Protein AF-A0A3R7T3B7-F1 (afdb_monomer)

Nearest PDB structures (foldseek):
  7y22-assembly1_Y  TM=3.611E-01  e=3.167E+00  Klebsiella phage Kp7

Sequence (66 aa):
MHRYQVFYCEQPDGNAGFEPVIASDAYEACREMERRHPGALLASIDGELTDEVTARKLFAHWLSSI

Secondary structure (DSSP, 8-state):
-EEEEEEEEETTTTEEEEEEEEESSHHHHHHHHHHHSTT-EEEEEETTT--HHHHHHHHHHHHTT-

Structure (mmCIF, N/CA/C/O backbone):
data_AF-A0A3R7T3B7-F1
#
_entry.id   AF-A0A3R7T3B7-F1
#
loop_
_atom_site.group_PDB
_atom_site.id
_atom_site.type_symbol
_atom_site.label_atom_id
_atom_site.label_alt_id
_atom_site.label_comp_id
_atom_site.label_asym_id
_atom_site.label_entity_id
_atom_site.label_seq_id
_atom_site.pdbx_PDB_ins_code
_atom_site.Cartn_x
_atom_site.Cartn_y
_atom_site.Cartn_z
_atom_site.occupancy
_atom_site.B_iso_or_equiv
_atom_site.auth_seq_id
_atom_site.auth_comp_id
_atom_site.auth_asym_id
_atom_site.auth_atom_id
_atom_site.pdbx_PDB_model_num
ATOM 1 N N . MET A 1 1 ? 11.320 7.359 -12.679 1.00 82.69 1 MET A N 1
ATOM 2 C CA . MET A 1 1 ? 9.961 7.128 -12.155 1.00 82.69 1 MET A CA 1
ATOM 3 C C . MET A 1 1 ? 9.738 5.633 -12.163 1.00 82.69 1 MET A C 1
ATOM 5 O O . MET A 1 1 ? 10.020 5.015 -13.183 1.00 82.69 1 MET A O 1
ATOM 9 N N . HIS A 1 2 ? 9.296 5.093 -11.038 1.00 91.50 2 HIS A N 1
ATOM 10 C CA . HIS A 1 2 ? 9.133 3.669 -10.773 1.00 91.50 2 HIS A CA 1
ATOM 11 C C . HIS A 1 2 ? 7.678 3.368 -10.442 1.00 91.50 2 HIS A C 1
ATOM 13 O O . HIS A 1 2 ? 6.921 4.261 -10.045 1.00 91.50 2 HIS A O 1
ATOM 19 N N . ARG A 1 3 ? 7.284 2.107 -10.613 1.00 93.88 3 ARG A N 1
ATOM 20 C CA . ARG A 1 3 ? 5.958 1.644 -10.208 1.00 93.88 3 ARG A CA 1
ATOM 21 C C . ARG A 1 3 ? 5.986 1.231 -8.744 1.00 93.88 3 ARG A C 1
ATOM 23 O O . ARG A 1 3 ? 6.659 0.270 -8.398 1.00 93.88 3 ARG A O 1
ATOM 30 N N . TYR A 1 4 ? 5.187 1.892 -7.920 1.00 95.69 4 TYR A N 1
ATOM 31 C CA . TYR A 1 4 ? 4.901 1.501 -6.542 1.00 95.69 4 TYR A CA 1
ATOM 32 C C . TYR A 1 4 ? 3.530 0.841 -6.465 1.00 95.69 4 TYR A C 1
ATOM 34 O O . TYR A 1 4 ? 2.631 1.224 -7.207 1.00 95.69 4 TYR A O 1
ATOM 42 N N . GLN A 1 5 ? 3.356 -0.130 -5.573 1.00 95.94 5 GLN A N 1
ATOM 43 C CA . GLN A 1 5 ? 2.025 -0.553 -5.135 1.00 95.94 5 GLN A CA 1
ATOM 44 C C . GLN A 1 5 ? 1.724 0.179 -3.835 1.00 95.94 5 GLN A C 1
ATOM 46 O O . GLN A 1 5 ? 2.472 0.037 -2.867 1.00 95.94 5 GLN A O 1
ATOM 51 N N . VAL A 1 6 ? 0.667 0.9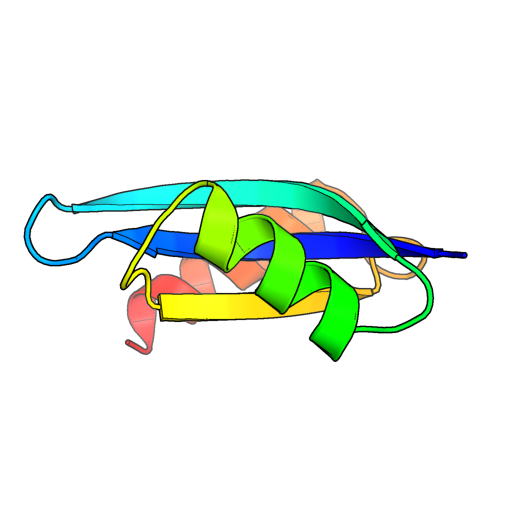84 -3.822 1.00 96.75 6 VAL A N 1
ATOM 52 C CA . VAL A 1 6 ? 0.274 1.759 -2.646 1.00 96.75 6 VAL A CA 1
ATOM 53 C C . VAL A 1 6 ? -0.981 1.148 -2.055 1.00 96.75 6 VAL A C 1
ATOM 55 O O . VAL A 1 6 ? -2.020 1.088 -2.705 1.00 96.75 6 VAL A O 1
ATOM 58 N N . PHE A 1 7 ? -0.852 0.670 -0.829 1.00 96.81 7 PHE A N 1
ATOM 59 C CA . PHE A 1 7 ? -1.919 0.151 0.004 1.00 96.81 7 PHE A CA 1
ATOM 60 C C . PHE A 1 7 ? -2.637 1.325 0.654 1.00 96.81 7 PHE A C 1
ATOM 62 O O . PHE A 1 7 ? -1.984 2.270 1.101 1.00 96.81 7 PHE A O 1
ATOM 69 N N . TYR A 1 8 ? -3.960 1.254 0.721 1.00 96.56 8 TYR A N 1
ATOM 70 C CA . TYR A 1 8 ? -4.779 2.241 1.405 1.00 96.56 8 TYR A CA 1
ATOM 71 C C . TYR A 1 8 ? -5.860 1.570 2.253 1.00 96.56 8 TYR A C 1
ATOM 73 O O . TYR A 1 8 ? -6.354 0.490 1.918 1.00 96.56 8 TYR A O 1
ATOM 81 N N . CYS A 1 9 ? -6.229 2.223 3.351 1.00 95.75 9 CYS A N 1
ATOM 82 C CA . CYS A 1 9 ? -7.377 1.874 4.178 1.00 95.75 9 CYS A CA 1
ATOM 83 C C . CYS A 1 9 ? -8.077 3.159 4.636 1.00 95.75 9 CYS A C 1
ATOM 85 O O . CYS A 1 9 ? -7.531 3.926 5.429 1.00 95.75 9 CYS A O 1
ATOM 87 N N . GLU A 1 10 ? -9.275 3.400 4.113 1.00 93.06 10 GLU A N 1
ATOM 88 C CA . GLU A 1 10 ? -10.169 4.481 4.515 1.00 93.06 10 GLU A CA 1
ATOM 89 C C . GLU A 1 10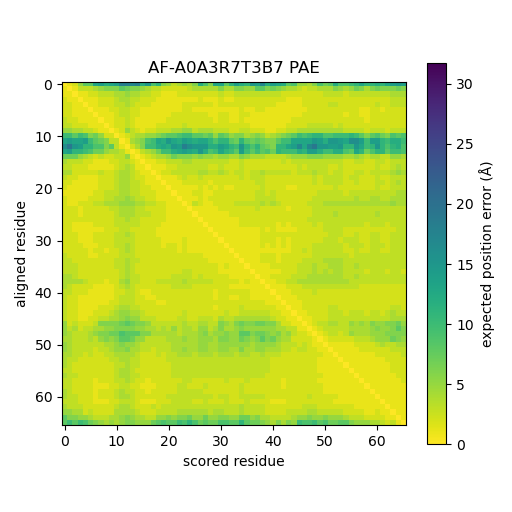 ? -10.881 4.066 5.806 1.00 93.06 10 GLU A C 1
ATOM 91 O O . GLU A 1 10 ? -11.717 3.157 5.824 1.00 93.06 10 GLU A O 1
ATOM 96 N N . GLN A 1 11 ? -10.535 4.720 6.911 1.00 83.88 11 GLN A N 1
ATOM 97 C CA . GLN A 1 11 ? -11.237 4.563 8.181 1.00 83.88 11 GLN A CA 1
ATOM 98 C C . GLN A 1 11 ? -12.162 5.767 8.412 1.00 83.88 11 GLN A C 1
ATOM 100 O O . GLN A 1 11 ? -11.773 6.889 8.091 1.00 83.88 11 GLN A O 1
ATOM 105 N N . PRO A 1 12 ? -13.361 5.579 9.000 1.00 77.69 12 PRO A N 1
ATOM 106 C CA . PRO A 1 12 ? -13.945 4.332 9.513 1.00 77.69 12 PRO A CA 1
ATOM 107 C C . PRO A 1 12 ? -14.750 3.532 8.472 1.00 77.69 12 PRO A C 1
ATOM 109 O O . PRO A 1 12 ? -15.305 2.489 8.812 1.00 77.69 12 PRO A O 1
ATOM 112 N N . ASP A 1 13 ? -14.827 4.008 7.229 1.00 73.94 13 ASP A N 1
ATOM 113 C CA . ASP A 1 13 ? -15.733 3.478 6.1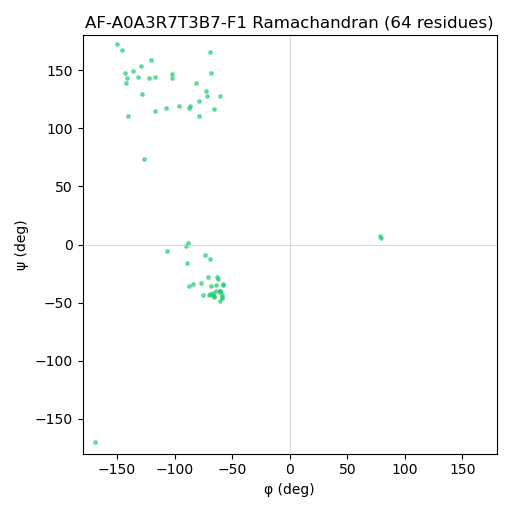99 1.00 73.94 13 ASP A CA 1
ATOM 114 C C . ASP A 1 13 ? -15.355 2.066 5.709 1.00 73.94 13 ASP A C 1
ATOM 116 O O . ASP A 1 13 ? -16.155 1.384 5.067 1.00 73.94 13 ASP A O 1
ATOM 120 N N . GLY A 1 14 ? -14.154 1.592 6.060 1.00 75.88 14 GLY A N 1
ATOM 121 C CA . GLY A 1 14 ? -13.720 0.204 5.899 1.00 75.88 14 GLY A CA 1
ATOM 122 C C . GLY A 1 14 ? -13.311 -0.156 4.474 1.00 75.88 14 GLY A C 1
ATOM 123 O O . GLY A 1 14 ? -13.056 -1.325 4.182 1.00 75.88 14 GLY A O 1
ATOM 124 N N . ASN A 1 15 ? -13.240 0.828 3.581 1.00 90.25 15 ASN A N 1
ATOM 125 C CA . ASN A 1 15 ? -12.795 0.618 2.218 1.00 90.25 15 ASN A CA 1
ATOM 126 C C . ASN A 1 15 ? -11.266 0.540 2.192 1.00 90.25 15 ASN A C 1
ATOM 128 O O . ASN A 1 15 ? -10.568 1.433 2.664 1.00 90.25 15 ASN A O 1
ATOM 132 N N . ALA A 1 16 ? -10.730 -0.551 1.665 1.00 94.44 16 ALA A N 1
ATOM 133 C CA . ALA A 1 16 ? -9.296 -0.766 1.600 1.00 94.44 16 ALA A CA 1
ATOM 134 C C . ALA A 1 16 ? -8.924 -1.468 0.302 1.00 94.44 16 ALA A C 1
ATOM 136 O O . ALA A 1 16 ? -9.664 -2.312 -0.207 1.00 94.44 16 ALA A O 1
ATOM 137 N N . GLY A 1 17 ? -7.742 -1.153 -0.206 1.00 94.88 17 GLY A N 1
ATOM 138 C CA . GLY A 1 17 ? -7.248 -1.733 -1.439 1.00 94.88 17 GLY A CA 1
ATOM 139 C C . GLY A 1 17 ? -5.786 -1.411 -1.672 1.00 94.88 17 GLY A C 1
ATOM 140 O O . GLY A 1 17 ? -5.084 -0.890 -0.805 1.00 94.88 17 GLY A O 1
ATOM 141 N N . PHE A 1 18 ? -5.325 -1.734 -2.872 1.00 93.94 18 PHE A N 1
ATOM 142 C CA . PHE A 1 18 ? -4.022 -1.303 -3.336 1.00 93.94 18 PHE A CA 1
ATOM 143 C C . PHE A 1 18 ? -4.072 -0.925 -4.808 1.00 93.94 18 PHE A C 1
ATOM 145 O O . PHE A 1 18 ? -4.760 -1.571 -5.599 1.00 93.94 18 PHE A O 1
ATOM 152 N N . GLU A 1 19 ? -3.316 0.108 -5.167 1.00 93.50 19 GLU A N 1
ATOM 153 C CA . GLU A 1 19 ? -3.238 0.608 -6.535 1.00 93.50 19 GLU A CA 1
ATOM 154 C C . GLU A 1 19 ? -1.787 0.815 -6.980 1.00 93.50 19 GLU A C 1
ATOM 156 O O . GLU A 1 19 ? -0.947 1.258 -6.187 1.00 93.50 19 GLU A O 1
ATOM 161 N N . PRO A 1 20 ? -1.477 0.552 -8.263 1.00 94.38 20 PRO A N 1
ATOM 162 C CA . PRO A 1 20 ? -0.192 0.918 -8.823 1.00 94.38 20 PRO A CA 1
ATOM 163 C C . PRO A 1 20 ? -0.109 2.438 -9.020 1.00 94.38 20 PRO A C 1
ATOM 165 O O . PRO A 1 20 ? -0.986 3.057 -9.624 1.00 94.38 20 PRO A O 1
ATOM 168 N N . VAL A 1 21 ? 0.993 3.040 -8.580 1.00 95.69 21 VAL A N 1
ATOM 169 C CA . VAL A 1 21 ? 1.285 4.468 -8.746 1.00 95.69 21 VAL A CA 1
ATOM 170 C C . VAL A 1 21 ? 2.672 4.633 -9.355 1.00 95.69 21 VAL A C 1
ATOM 172 O O . VAL A 1 21 ? 3.645 4.056 -8.873 1.00 95.69 21 VAL A O 1
ATOM 175 N N . ILE A 1 22 ? 2.769 5.422 -10.425 1.00 95.88 22 ILE A N 1
ATOM 176 C CA . ILE A 1 22 ? 4.055 5.811 -11.011 1.00 95.88 22 ILE A CA 1
ATOM 177 C C . ILE A 1 22 ? 4.539 7.073 -10.301 1.00 95.88 22 ILE A C 1
ATOM 179 O O . ILE A 1 22 ? 3.882 8.108 -10.379 1.00 95.88 22 ILE A O 1
ATOM 183 N N . ALA A 1 23 ? 5.680 6.988 -9.623 1.00 95.88 23 ALA A N 1
ATOM 184 C CA . ALA A 1 23 ? 6.245 8.092 -8.849 1.00 95.88 23 ALA A CA 1
ATOM 185 C C . ALA A 1 23 ? 7.779 8.075 -8.890 1.00 95.88 23 ALA A C 1
ATOM 187 O O . ALA A 1 23 ? 8.400 7.113 -9.349 1.00 95.88 23 ALA A O 1
ATOM 188 N N . SER A 1 24 ? 8.415 9.153 -8.451 1.00 95.31 24 SER A N 1
ATOM 189 C CA . SER A 1 24 ? 9.874 9.253 -8.340 1.00 95.31 24 SER A CA 1
ATOM 190 C C . SER A 1 24 ? 10.396 8.506 -7.116 1.00 95.31 24 SER A C 1
ATOM 192 O O . SER A 1 24 ? 11.484 7.939 -7.179 1.00 95.31 24 SER A O 1
ATOM 194 N N . ASP A 1 25 ? 9.606 8.480 -6.041 1.00 95.00 25 ASP A N 1
ATOM 195 C CA . ASP A 1 25 ? 9.898 7.767 -4.804 1.00 95.00 25 ASP A CA 1
ATOM 196 C C . ASP A 1 25 ? 8.617 7.291 -4.085 1.00 95.00 25 ASP A C 1
ATOM 198 O O . ASP A 1 25 ? 7.485 7.619 -4.460 1.00 95.00 25 ASP A O 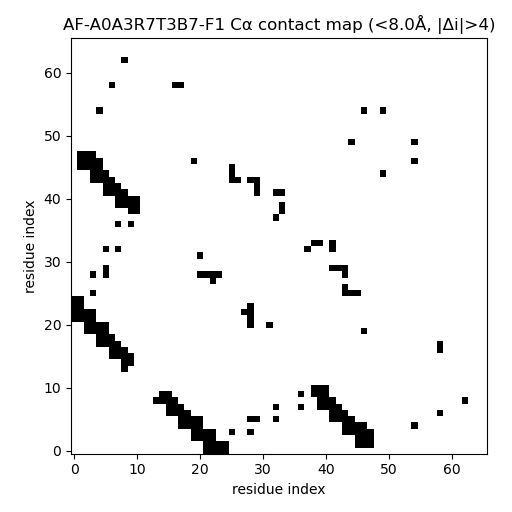1
ATOM 202 N N . ALA A 1 26 ? 8.813 6.498 -3.029 1.00 93.62 26 ALA A N 1
ATOM 203 C CA . ALA A 1 26 ? 7.750 5.908 -2.219 1.00 93.62 26 ALA A CA 1
ATOM 204 C C . ALA A 1 26 ? 6.868 6.949 -1.501 1.00 93.62 26 ALA A C 1
ATOM 206 O O . ALA A 1 26 ? 5.688 6.688 -1.253 1.00 93.62 26 ALA A O 1
ATOM 207 N N . TYR A 1 27 ? 7.424 8.118 -1.166 1.00 94.56 27 TYR A N 1
ATOM 208 C CA . TYR A 1 27 ? 6.703 9.197 -0.493 1.00 94.56 27 TYR A CA 1
ATOM 209 C C . TYR A 1 27 ? 5.777 9.929 -1.468 1.00 94.56 27 TYR A C 1
ATOM 211 O O . TYR A 1 27 ? 4.615 10.192 -1.149 1.00 94.56 27 TYR A O 1
ATOM 219 N N . GLU A 1 28 ? 6.254 10.213 -2.681 1.00 96.50 28 GLU A N 1
ATOM 220 C CA . GLU A 1 28 ? 5.445 10.782 -3.756 1.00 96.50 28 GLU A CA 1
ATOM 221 C C . GLU A 1 28 ? 4.281 9.852 -4.130 1.00 96.50 28 GLU A C 1
ATOM 223 O O . GLU A 1 28 ? 3.155 10.330 -4.287 1.00 96.50 28 GLU A O 1
ATOM 228 N N . ALA A 1 29 ? 4.513 8.534 -4.167 1.00 96.50 29 ALA A N 1
ATOM 229 C CA . ALA A 1 29 ? 3.459 7.549 -4.407 1.00 96.50 29 ALA A CA 1
ATOM 230 C C . ALA A 1 29 ? 2.329 7.629 -3.361 1.00 96.50 29 ALA A C 1
ATOM 232 O O . ALA A 1 29 ? 1.151 7.671 -3.723 1.00 96.50 29 ALA A O 1
ATOM 233 N N . CYS A 1 30 ? 2.669 7.729 -2.071 1.00 96.81 30 CYS A N 1
ATOM 234 C CA . CYS A 1 30 ? 1.673 7.915 -1.013 1.00 96.81 30 CYS A CA 1
ATOM 235 C C . CYS A 1 30 ? 0.967 9.275 -1.111 1.00 96.81 30 CYS A C 1
ATOM 237 O O . CYS A 1 30 ? -0.249 9.333 -0.978 1.00 96.81 30 CYS A O 1
ATOM 239 N N . ARG A 1 31 ? 1.678 10.375 -1.408 1.00 96.62 31 ARG A N 1
ATOM 240 C CA . ARG A 1 31 ? 1.038 11.699 -1.569 1.00 96.62 31 ARG A CA 1
ATOM 241 C C . ARG A 1 31 ? 0.044 11.764 -2.723 1.00 96.62 31 ARG A C 1
ATOM 243 O O . ARG A 1 31 ? -0.850 12.609 -2.715 1.00 96.62 31 ARG A O 1
ATOM 250 N N . GLU A 1 32 ? 0.246 10.954 -3.751 1.00 96.31 32 GLU A N 1
ATOM 251 C CA . GLU A 1 32 ? -0.720 10.807 -4.832 1.00 96.31 32 GLU A CA 1
ATOM 252 C C . GLU A 1 32 ? -1.977 10.068 -4.350 1.00 96.31 32 GLU A C 1
ATOM 254 O O . GLU A 1 32 ? -3.081 10.533 -4.625 1.00 96.31 32 GLU A O 1
ATOM 259 N N . MET A 1 33 ? -1.829 8.986 -3.575 1.00 96.25 33 MET A N 1
ATOM 260 C CA . MET A 1 33 ? -2.975 8.260 -3.009 1.00 96.25 33 MET A CA 1
ATOM 261 C C . MET A 1 33 ? -3.732 9.048 -1.944 1.00 96.25 33 MET A C 1
ATOM 263 O O . MET A 1 33 ? -4.953 8.996 -1.939 1.00 96.25 33 MET A O 1
ATOM 267 N N . GLU A 1 34 ? -3.057 9.850 -1.123 1.00 95.75 34 GLU A N 1
ATOM 268 C CA . GLU A 1 34 ? -3.701 10.740 -0.142 1.00 95.75 34 GLU A CA 1
ATOM 269 C C . GLU A 1 34 ? -4.665 11.729 -0.818 1.00 95.75 34 GLU A C 1
ATOM 271 O O . GLU A 1 34 ? -5.711 12.073 -0.280 1.00 95.75 34 GLU A O 1
ATOM 276 N N . ARG A 1 35 ? -4.346 12.181 -2.040 1.00 94.81 35 ARG A N 1
ATOM 277 C CA . ARG A 1 35 ? -5.237 13.063 -2.811 1.00 94.81 35 ARG A CA 1
ATOM 278 C C . ARG A 1 35 ? -6.484 12.343 -3.332 1.00 94.81 35 ARG A C 1
ATOM 280 O O . ARG A 1 35 ? -7.498 13.004 -3.540 1.00 94.81 35 ARG A O 1
ATOM 287 N N . ARG A 1 36 ? -6.407 11.027 -3.563 1.00 93.94 36 ARG A N 1
ATOM 288 C CA . ARG A 1 36 ? -7.529 10.187 -4.027 1.00 93.94 36 ARG A CA 1
ATOM 289 C C . ARG A 1 36 ? -8.372 9.657 -2.868 1.00 93.94 36 ARG A C 1
ATOM 291 O O . ARG A 1 36 ? -9.588 9.598 -2.998 1.00 93.94 36 ARG A O 1
ATOM 298 N N . HIS A 1 37 ? -7.718 9.340 -1.752 1.00 93.62 37 HIS A N 1
ATOM 299 C CA . HIS A 1 37 ? -8.287 8.781 -0.527 1.00 93.62 37 HIS A CA 1
ATOM 300 C C . HIS A 1 37 ? -7.875 9.642 0.681 1.00 93.62 37 HIS A C 1
ATOM 302 O O . HIS A 1 37 ? -6.982 9.254 1.441 1.00 93.62 37 HIS A O 1
ATOM 308 N N . PRO A 1 38 ? -8.460 10.842 0.849 1.00 93.38 38 PR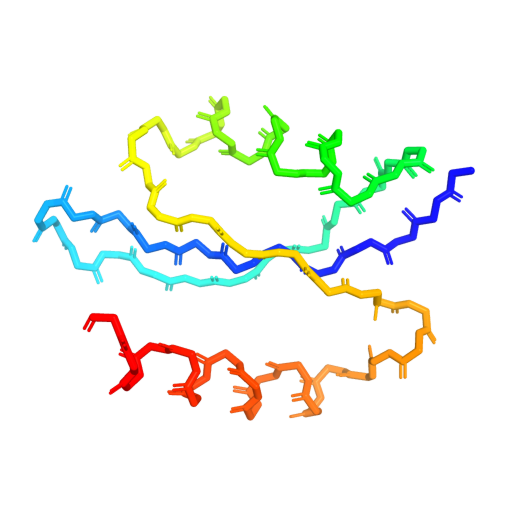O A N 1
ATOM 309 C CA . PRO A 1 38 ? -8.063 11.754 1.917 1.00 93.38 38 PRO A CA 1
ATOM 310 C C . PRO A 1 38 ? -8.278 11.141 3.301 1.00 93.38 38 PRO A C 1
ATOM 312 O O . PRO A 1 38 ? -9.380 10.702 3.623 1.00 93.38 38 PRO A O 1
ATOM 315 N N . GLY A 1 39 ? -7.238 11.152 4.136 1.00 92.31 39 GLY A N 1
ATOM 316 C CA . GLY A 1 39 ? -7.282 10.606 5.492 1.00 92.31 39 GLY A CA 1
ATOM 317 C C . GLY A 1 39 ? -7.155 9.083 5.572 1.00 92.31 39 GLY A C 1
ATOM 318 O O . GLY A 1 39 ? -7.283 8.530 6.666 1.00 92.31 39 GLY A O 1
ATOM 319 N N . ALA A 1 40 ? -6.897 8.399 4.455 1.00 94.56 40 ALA A N 1
ATOM 320 C CA . ALA A 1 40 ? -6.610 6.973 4.475 1.00 94.56 40 ALA A CA 1
ATOM 321 C C . ALA A 1 40 ? -5.258 6.683 5.142 1.00 94.56 40 ALA A C 1
ATOM 323 O O . ALA A 1 40 ? -4.292 7.434 5.018 1.00 94.56 40 ALA A O 1
ATOM 324 N N . LEU A 1 41 ? -5.158 5.535 5.808 1.00 95.25 41 LEU A N 1
ATOM 325 C CA . LEU A 1 41 ? -3.861 4.974 6.173 1.00 95.25 41 LEU A CA 1
ATOM 326 C C . LEU A 1 41 ? -3.198 4.449 4.904 1.00 95.25 41 LEU A C 1
ATOM 328 O O . LEU A 1 41 ? -3.814 3.672 4.177 1.00 95.25 41 LEU A O 1
ATOM 332 N N . LEU A 1 42 ? -1.956 4.857 4.649 1.00 96.44 42 LEU A N 1
ATOM 333 C CA . LEU A 1 42 ? -1.233 4.524 3.423 1.00 96.44 42 LEU A CA 1
ATOM 334 C C . LEU A 1 42 ? 0.077 3.796 3.722 1.00 96.44 42 LEU A C 1
ATOM 336 O O . LEU A 1 42 ? 0.800 4.142 4.657 1.00 96.44 42 LEU A O 1
ATOM 340 N N . ALA A 1 43 ? 0.424 2.838 2.870 1.00 95.94 43 ALA A N 1
ATOM 341 C CA . ALA A 1 43 ? 1.747 2.227 2.829 1.00 95.94 43 ALA A CA 1
ATOM 342 C C . ALA A 1 43 ? 2.139 1.962 1.376 1.00 95.94 43 ALA A C 1
ATOM 344 O O . ALA A 1 43 ? 1.310 1.526 0.588 1.00 95.94 43 ALA A O 1
ATOM 345 N N . SER A 1 44 ? 3.391 2.202 1.001 1.00 95.75 44 SER A N 1
ATOM 346 C CA . SER A 1 44 ? 3.876 1.915 -0.349 1.00 95.75 44 SER A CA 1
ATOM 347 C C . SER A 1 44 ? 4.968 0.856 -0.327 1.00 95.75 44 SER A C 1
ATOM 349 O O . SER A 1 44 ? 5.795 0.795 0.584 1.00 95.75 44 SER A O 1
ATOM 351 N N . ILE A 1 45 ? 4.964 0.012 -1.354 1.00 94.50 45 ILE A N 1
ATOM 352 C CA . ILE A 1 45 ? 6.010 -0.973 -1.619 1.00 94.50 45 ILE A CA 1
ATOM 353 C C . ILE A 1 45 ? 6.480 -0.846 -3.064 1.00 94.50 45 ILE A C 1
ATOM 355 O O . ILE A 1 45 ? 5.734 -0.405 -3.943 1.00 94.50 45 ILE A O 1
ATOM 359 N N . ASP A 1 46 ? 7.721 -1.242 -3.317 1.00 92.81 46 ASP A N 1
ATOM 360 C CA . ASP A 1 46 ? 8.278 -1.257 -4.664 1.00 92.81 46 ASP A CA 1
ATOM 361 C C . ASP A 1 46 ? 7.543 -2.298 -5.528 1.00 92.81 46 ASP A C 1
ATOM 363 O O . ASP A 1 46 ? 7.558 -3.498 -5.245 1.00 92.81 46 ASP A O 1
ATOM 367 N N . GLY A 1 47 ? 6.863 -1.827 -6.571 1.00 87.75 47 GLY A N 1
ATOM 368 C CA . GLY A 1 47 ? 6.077 -2.643 -7.492 1.00 87.75 47 GLY A CA 1
ATOM 369 C C . GLY A 1 47 ? 6.867 -3.165 -8.694 1.00 87.75 47 GLY A C 1
ATOM 370 O O . GLY A 1 47 ? 6.274 -3.853 -9.531 1.00 87.75 47 GLY A O 1
ATOM 371 N N . GLU A 1 48 ? 8.155 -2.838 -8.823 1.00 88.19 48 GLU A N 1
ATOM 372 C CA . GLU A 1 48 ? 9.089 -3.506 -9.741 1.00 88.19 48 GLU A CA 1
ATOM 373 C C . GLU A 1 48 ? 9.667 -4.772 -9.100 1.00 88.19 48 GLU A C 1
ATOM 375 O O . GLU A 1 48 ? 9.866 -5.774 -9.784 1.00 88.19 48 GLU A O 1
ATOM 380 N N . LEU A 1 49 ? 9.865 -4.751 -7.778 1.00 89.44 49 LEU A N 1
ATOM 381 C CA . LEU A 1 49 ? 10.353 -5.897 -7.002 1.00 89.44 49 LEU A CA 1
ATOM 382 C C . LEU A 1 49 ? 9.237 -6.812 -6.483 1.00 89.44 49 LEU A C 1
ATOM 384 O O . LEU A 1 49 ? 9.510 -7.946 -6.088 1.00 89.44 49 LEU A O 1
ATOM 388 N N . THR A 1 50 ? 7.991 -6.336 -6.486 1.00 88.62 50 THR A N 1
ATOM 389 C CA . THR A 1 50 ? 6.846 -7.078 -5.949 1.00 88.62 50 THR A CA 1
ATOM 390 C C . THR A 1 50 ? 5.830 -7.393 -7.040 1.00 88.62 50 THR A C 1
ATOM 392 O O . THR A 1 50 ? 5.181 -6.499 -7.588 1.00 88.62 50 THR A O 1
ATOM 395 N N . ASP A 1 51 ? 5.650 -8.683 -7.332 1.00 89.69 51 ASP A N 1
ATOM 396 C CA . ASP A 1 51 ? 4.564 -9.158 -8.188 1.00 89.69 51 ASP A CA 1
ATOM 397 C C . ASP A 1 51 ? 3.188 -9.006 -7.508 1.00 89.69 51 ASP A C 1
ATOM 399 O O . ASP A 1 51 ? 3.072 -8.815 -6.297 1.00 89.69 51 ASP A O 1
ATOM 403 N N . GLU A 1 52 ? 2.113 -9.119 -8.286 1.00 87.94 52 GLU A N 1
ATOM 404 C CA . GLU A 1 52 ? 0.749 -8.904 -7.796 1.00 87.94 52 GLU A CA 1
ATOM 405 C C . GLU A 1 52 ? 0.307 -9.915 -6.721 1.00 87.94 52 GLU A C 1
ATOM 407 O O . GLU A 1 52 ? -0.410 -9.556 -5.785 1.00 87.94 52 GLU A O 1
ATOM 412 N N . VAL A 1 53 ? 0.738 -11.178 -6.810 1.00 93.44 53 VAL A N 1
ATOM 413 C CA . VAL A 1 53 ? 0.385 -12.213 -5.824 1.00 93.44 53 VAL A CA 1
ATOM 414 C C . VAL A 1 53 ? 1.063 -11.913 -4.492 1.00 93.44 53 VAL A C 1
ATOM 416 O O . VAL A 1 53 ? 0.434 -12.023 -3.436 1.00 93.44 53 VAL A O 1
ATOM 419 N N . THR A 1 54 ? 2.331 -11.513 -4.534 1.00 93.81 54 THR A N 1
ATOM 420 C CA . THR A 1 54 ? 3.086 -11.105 -3.348 1.00 93.81 54 THR A CA 1
ATOM 421 C C . THR A 1 54 ? 2.514 -9.818 -2.751 1.00 93.81 54 THR A C 1
ATOM 423 O O . THR A 1 54 ? 2.279 -9.769 -1.543 1.00 93.81 54 THR A O 1
ATOM 426 N N . ALA A 1 55 ? 2.178 -8.823 -3.578 1.00 93.19 55 ALA A N 1
ATOM 427 C CA . ALA A 1 55 ? 1.554 -7.577 -3.132 1.00 93.19 55 ALA A CA 1
ATOM 428 C C . ALA A 1 55 ? 0.221 -7.829 -2.410 1.00 93.19 55 ALA A C 1
ATOM 430 O O . ALA A 1 55 ? 0.007 -7.293 -1.327 1.00 93.19 55 ALA A O 1
ATOM 431 N N . ARG A 1 56 ? -0.637 -8.720 -2.930 1.00 93.88 56 ARG A N 1
ATOM 432 C CA . ARG A 1 56 ? -1.899 -9.110 -2.268 1.00 93.88 56 ARG A CA 1
ATOM 433 C C . ARG A 1 56 ? -1.684 -9.743 -0.893 1.00 93.88 56 ARG A C 1
ATOM 435 O O . ARG A 1 56 ? -2.428 -9.449 0.040 1.00 93.88 56 ARG A O 1
ATOM 442 N N . LYS A 1 57 ? -0.675 -10.609 -0.749 1.00 95.62 57 LYS A N 1
ATOM 443 C CA . LYS A 1 57 ? -0.338 -11.227 0.546 1.00 95.62 57 LYS A CA 1
ATOM 444 C C . LYS A 1 57 ? 0.161 -10.187 1.546 1.00 95.62 57 LYS A C 1
ATOM 446 O O . LYS A 1 57 ? -0.264 -10.204 2.698 1.00 95.62 57 LYS A O 1
ATOM 451 N N . LEU A 1 58 ? 1.032 -9.282 1.098 1.00 95.56 58 LEU A N 1
ATOM 452 C CA . LEU A 1 58 ? 1.542 -8.185 1.919 1.00 95.56 58 LEU A CA 1
ATOM 453 C C . LEU A 1 58 ? 0.425 -7.22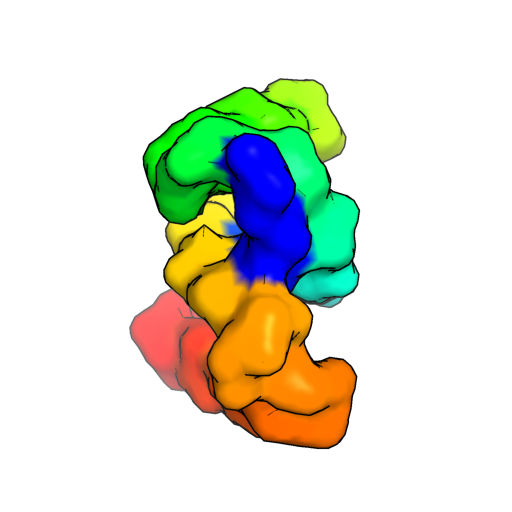3 2.325 1.00 95.56 58 LEU A C 1
ATOM 455 O O . LEU A 1 58 ? 0.382 -6.821 3.479 1.00 95.56 58 LEU A O 1
ATOM 459 N N . PHE A 1 59 ? -0.508 -6.924 1.423 1.00 95.19 59 PHE A N 1
ATOM 460 C CA . PHE A 1 59 ? -1.682 -6.107 1.713 1.00 95.19 59 PHE A CA 1
ATOM 461 C C . PHE A 1 59 ? -2.564 -6.738 2.799 1.00 95.19 59 PHE A C 1
ATOM 463 O O . PHE A 1 59 ? -2.890 -6.081 3.783 1.00 95.19 59 PHE A O 1
ATOM 470 N N . ALA A 1 60 ? -2.889 -8.030 2.679 1.00 94.94 60 ALA A N 1
ATOM 471 C CA . ALA A 1 60 ? -3.660 -8.739 3.703 1.00 94.94 60 ALA A CA 1
ATOM 472 C C . ALA A 1 60 ? -2.938 -8.762 5.062 1.00 94.94 60 ALA A C 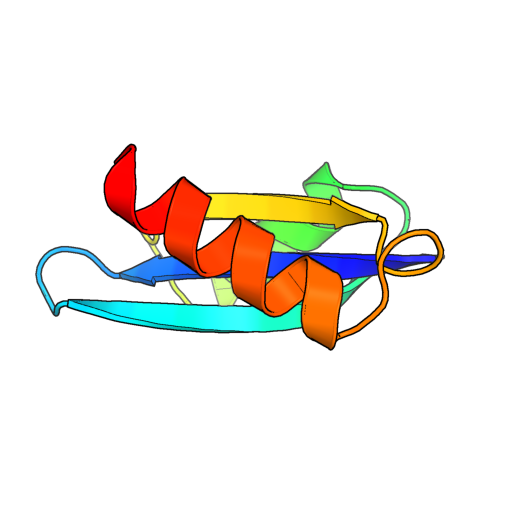1
ATOM 474 O O . ALA A 1 60 ? -3.566 -8.586 6.105 1.00 94.94 60 ALA A O 1
ATOM 475 N N . HIS A 1 61 ? -1.615 -8.949 5.055 1.00 95.56 61 HIS A N 1
ATOM 476 C CA . HIS A 1 61 ? -0.813 -8.899 6.273 1.00 95.56 61 HIS A CA 1
ATOM 477 C C . HIS A 1 61 ? -0.802 -7.498 6.896 1.00 95.56 61 HIS A C 1
ATOM 479 O O . HIS A 1 61 ? -1.027 -7.360 8.096 1.00 95.56 61 HIS A O 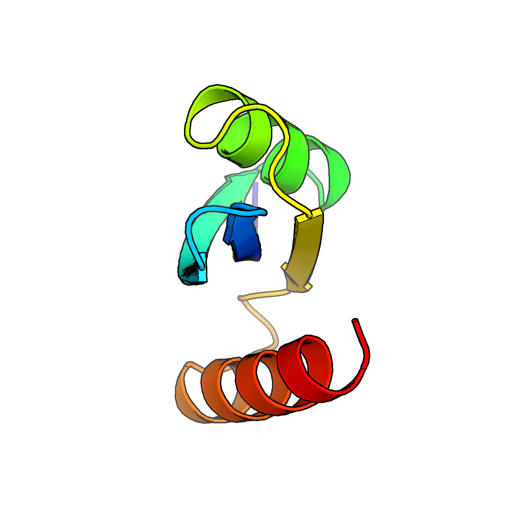1
ATOM 485 N N . TRP A 1 62 ? -0.607 -6.464 6.080 1.00 95.12 62 TRP A N 1
ATOM 486 C CA . TRP A 1 62 ? -0.639 -5.072 6.507 1.00 95.12 62 TRP A CA 1
ATOM 487 C C . TRP A 1 62 ? -1.991 -4.708 7.134 1.00 95.12 62 TRP A C 1
ATOM 489 O O . TRP A 1 62 ? -2.010 -4.194 8.249 1.00 95.12 62 TRP A O 1
ATOM 499 N N . LEU A 1 63 ? -3.112 -5.089 6.509 1.00 92.94 63 LEU A N 1
ATOM 500 C CA . LEU A 1 63 ? -4.455 -4.889 7.073 1.00 92.94 63 LEU A CA 1
ATOM 501 C C . LEU A 1 63 ? -4.652 -5.555 8.438 1.00 92.94 63 LEU A C 1
ATOM 503 O O . LEU A 1 63 ? -5.355 -5.021 9.283 1.00 92.94 63 LEU A O 1
ATOM 507 N N . SER A 1 64 ? -4.038 -6.718 8.672 1.00 92.94 64 SER A N 1
ATOM 508 C CA . SER A 1 64 ? -4.120 -7.394 9.975 1.00 92.94 64 SER A CA 1
ATOM 509 C C . SER A 1 64 ? -3.280 -6.733 11.076 1.00 92.94 64 SER A C 1
ATOM 511 O O . SER A 1 64 ? -3.376 -7.135 12.233 1.00 92.94 64 SER A O 1
ATOM 513 N N . SER A 1 65 ? -2.432 -5.764 10.715 1.00 89.12 65 SER A N 1
ATOM 514 C CA . SER A 1 65 ? -1.491 -5.090 11.617 1.00 89.12 65 SER A CA 1
ATOM 515 C C . SER A 1 65 ? -1.880 -3.656 11.988 1.00 89.12 65 SER A C 1
ATOM 517 O O . SER A 1 65 ? -1.185 -3.054 12.809 1.00 89.12 65 SER A O 1
ATOM 519 N N . ILE A 1 66 ? -2.945 -3.118 11.381 1.00 86.12 66 ILE A N 1
ATOM 520 C CA . ILE A 1 66 ? -3.434 -1.744 11.590 1.00 86.12 66 ILE A CA 1
ATOM 521 C C . ILE A 1 66 ? -4.692 -1.692 12.454 1.00 86.12 66 ILE A C 1
ATOM 523 O O . ILE A 1 66 ? -5.446 -2.689 12.482 1.00 86.12 66 ILE A O 1
#

Solvent-accessible surface area (backbone atoms only — not comparable to full-atom values): 3805 Å² total; per-residue (Å²): 115,46,49,27,36,34,36,41,35,36,70,90,83,70,52,64,54,69,45,82,34,83,21,83,46,64,66,55,34,44,58,55,46,39,72,77,41,73,81,35,53,70,49,62,45,63,39,82,84,38,54,71,71,57,46,52,53,51,48,57,52,50,62,74,73,107

Mean predicted aligned error: 3.07 Å

Foldseek 3Di:
DAWKWKWWAQPPVGD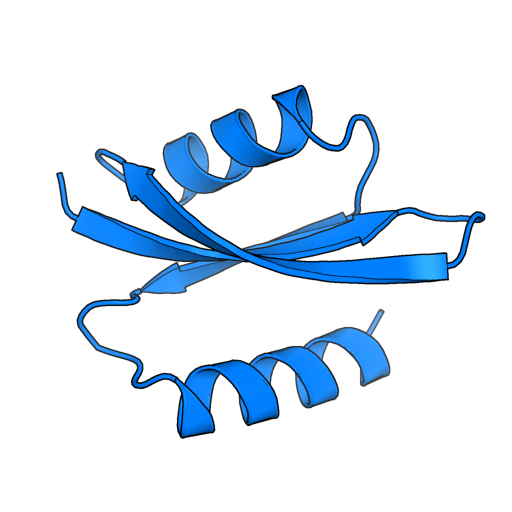IDIDIDDDPDQVRRVVVVCVVRPPIDMGIDGPVPDDPVRVVVVNVVVVVVD

pLDDT: mean 92.79, std 4.83, range [73.94, 96.81]

Radius of gyration: 11.07 Å; Cα contacts (8 Å, |Δi|>4): 108; chains: 1; bounding box: 26×25×24 Å